Protein AF-A0A498PR37-F1 (afdb_monomer)

Mean predicted aligned error: 3.19 Å

Structure (mmCIF, N/CA/C/O backbone):
data_AF-A0A498PR37-F1
#
_entry.id   AF-A0A498PR37-F1
#
loop_
_atom_site.group_PDB
_atom_site.id
_atom_site.type_symbol
_atom_site.label_atom_id
_atom_site.label_alt_id
_atom_site.label_comp_id
_atom_site.label_asym_id
_atom_site.label_entity_id
_atom_site.label_seq_id
_atom_site.pdbx_PDB_ins_code
_atom_site.Cartn_x
_atom_site.Cartn_y
_atom_site.Cartn_z
_atom_site.occupancy
_atom_site.B_iso_or_equiv
_atom_site.auth_seq_id
_atom_site.auth_comp_id
_atom_site.auth_asym_id
_atom_site.auth_atom_id
_atom_site.pdbx_PDB_model_num
ATOM 1 N N . MET A 1 1 ? -6.712 0.154 2.912 1.00 87.50 1 MET A N 1
ATOM 2 C CA . MET A 1 1 ? -6.059 0.935 1.837 1.00 87.50 1 MET A CA 1
ATOM 3 C C . MET A 1 1 ? -4.693 0.324 1.583 1.00 87.50 1 MET A C 1
ATOM 5 O O . MET A 1 1 ? -4.087 -0.142 2.546 1.00 87.50 1 MET A O 1
ATOM 9 N N . THR A 1 2 ? -4.246 0.317 0.329 1.00 94.19 2 THR A N 1
ATOM 10 C CA . THR A 1 2 ? -2.913 -0.158 -0.062 1.00 94.19 2 THR A CA 1
ATOM 11 C C . THR A 1 2 ? -2.081 1.030 -0.534 1.00 94.19 2 THR A C 1
ATOM 13 O O . THR A 1 2 ? -2.582 1.849 -1.301 1.00 94.19 2 THR A O 1
ATOM 16 N N . GLY A 1 3 ? -0.845 1.141 -0.051 1.00 94.12 3 GLY A N 1
ATOM 17 C CA . GLY A 1 3 ? 0.129 2.140 -0.488 1.00 94.12 3 GLY A CA 1
ATOM 18 C C . GLY A 1 3 ? 1.323 1.462 -1.152 1.00 94.12 3 GLY A C 1
ATOM 19 O O . GLY A 1 3 ? 1.899 0.538 -0.576 1.00 94.12 3 GLY A O 1
ATOM 20 N N . ILE A 1 4 ? 1.691 1.918 -2.348 1.00 94.50 4 ILE A N 1
ATOM 21 C CA . ILE A 1 4 ? 2.792 1.364 -3.140 1.00 94.50 4 ILE A CA 1
ATOM 22 C C . ILE A 1 4 ? 3.805 2.471 -3.413 1.00 94.50 4 ILE A C 1
ATOM 24 O O . ILE A 1 4 ? 3.425 3.572 -3.798 1.00 94.50 4 ILE A O 1
ATOM 28 N N . ASP A 1 5 ? 5.085 2.171 -3.223 1.00 94.69 5 ASP A N 1
ATOM 29 C CA . ASP A 1 5 ? 6.191 3.054 -3.592 1.00 94.69 5 ASP A CA 1
ATOM 30 C C . ASP A 1 5 ? 7.408 2.194 -3.969 1.00 94.69 5 ASP A C 1
ATOM 32 O O . ASP A 1 5 ? 7.642 1.143 -3.369 1.00 94.69 5 ASP A O 1
ATOM 36 N N . GLY A 1 6 ? 8.195 2.622 -4.956 1.00 94.06 6 GLY A N 1
ATOM 37 C CA . GLY A 1 6 ? 9.419 1.919 -5.355 1.00 94.06 6 GLY A CA 1
ATOM 38 C C . GLY A 1 6 ? 10.567 2.064 -4.347 1.00 94.06 6 GLY A C 1
ATOM 39 O O . GLY A 1 6 ? 11.538 1.312 -4.405 1.00 94.06 6 GLY A O 1
ATOM 40 N N . SER A 1 7 ? 10.473 3.016 -3.415 1.00 96.06 7 SER A N 1
ATOM 41 C CA . SER A 1 7 ? 11.475 3.319 -2.397 1.00 96.06 7 SER A CA 1
ATOM 42 C C . SER A 1 7 ? 11.204 2.573 -1.082 1.00 96.06 7 SER A C 1
ATOM 44 O O . SER A 1 7 ? 10.260 2.903 -0.351 1.00 96.06 7 SER A O 1
ATOM 4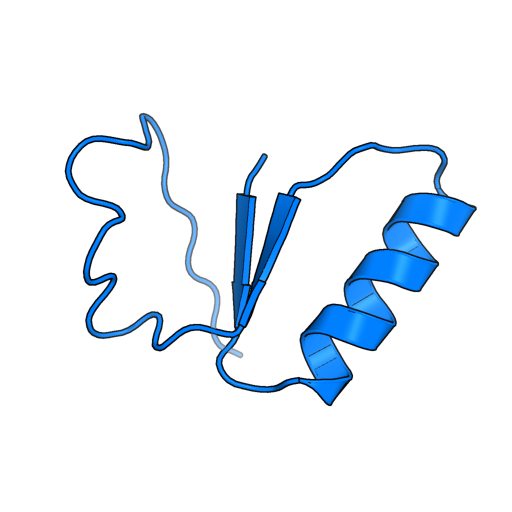6 N N . PRO A 1 8 ? 12.081 1.633 -0.674 1.00 96.62 8 PRO A N 1
ATOM 47 C CA . PRO A 1 8 ? 11.951 0.949 0.612 1.00 96.62 8 PRO A CA 1
ATOM 48 C C . PRO A 1 8 ? 11.951 1.900 1.815 1.00 96.62 8 PRO A C 1
ATOM 50 O O . PRO A 1 8 ? 11.251 1.665 2.800 1.00 96.62 8 PRO A O 1
ATOM 53 N N . SER A 1 9 ? 12.714 2.996 1.743 1.00 97.50 9 SER A N 1
ATOM 54 C CA . SER A 1 9 ? 12.806 3.969 2.836 1.00 97.50 9 SER A CA 1
ATOM 55 C C . SER A 1 9 ? 11.536 4.815 2.977 1.00 97.50 9 SER A C 1
ATOM 57 O O . SER A 1 9 ? 11.172 5.177 4.101 1.00 97.50 9 SER A O 1
ATOM 59 N N . ALA A 1 10 ? 10.835 5.090 1.871 1.00 96.19 10 ALA A N 1
ATOM 60 C CA . ALA A 1 10 ? 9.545 5.776 1.883 1.00 96.19 10 ALA A CA 1
ATOM 61 C C . ALA A 1 10 ? 8.462 4.898 2.525 1.00 96.19 10 ALA A C 1
ATOM 63 O O . ALA A 1 10 ? 7.776 5.353 3.443 1.00 96.19 10 ALA A O 1
ATOM 64 N N . ILE A 1 11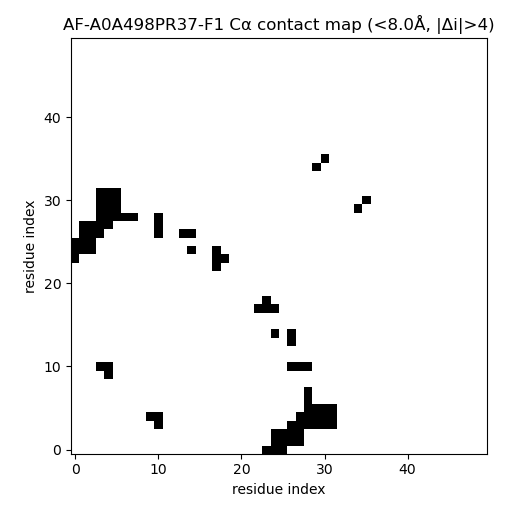 ? 8.384 3.621 2.131 1.00 97.38 11 ILE A N 1
ATOM 65 C CA . ILE A 1 11 ? 7.460 2.637 2.719 1.00 97.38 11 ILE A CA 1
ATOM 66 C C . ILE A 1 11 ? 7.686 2.480 4.222 1.00 97.38 11 ILE A C 1
ATOM 68 O O . ILE A 1 11 ? 6.740 2.524 5.007 1.00 97.38 11 ILE A O 1
ATOM 72 N N . GLU A 1 12 ? 8.939 2.361 4.645 1.00 97.38 12 GLU A N 1
ATOM 73 C CA . GLU A 1 12 ? 9.285 2.229 6.057 1.00 97.38 12 GLU A CA 1
ATOM 74 C C . GLU A 1 12 ? 8.890 3.480 6.868 1.00 97.38 12 GLU A C 1
ATOM 76 O O . GLU A 1 12 ? 8.353 3.393 7.975 1.00 97.38 12 GLU A O 1
ATOM 81 N N . ARG A 1 13 ? 9.066 4.679 6.299 1.00 97.62 13 ARG A N 1
ATOM 82 C CA . ARG A 1 13 ? 8.568 5.916 6.916 1.00 97.62 13 ARG A CA 1
ATOM 83 C C . ARG A 1 13 ? 7.038 5.943 6.992 1.00 97.62 13 ARG A C 1
ATOM 85 O O . ARG A 1 13 ? 6.503 6.377 8.012 1.00 97.62 13 ARG A O 1
ATOM 92 N N . ALA A 1 14 ? 6.349 5.496 5.947 1.00 97.00 14 ALA A N 1
ATOM 93 C CA . ALA A 1 14 ? 4.891 5.469 5.894 1.00 97.00 14 ALA A CA 1
ATOM 94 C C . ALA A 1 14 ? 4.295 4.497 6.926 1.00 97.00 14 ALA A C 1
ATOM 96 O O . ALA A 1 14 ? 3.359 4.870 7.635 1.00 97.00 14 ALA A O 1
ATOM 97 N N . ARG A 1 15 ? 4.901 3.314 7.101 1.00 97.06 15 ARG A N 1
ATOM 98 C CA . ARG A 1 15 ? 4.523 2.341 8.142 1.00 97.06 15 ARG A CA 1
ATOM 99 C C . ARG A 1 15 ? 4.588 2.944 9.539 1.00 97.06 15 ARG A C 1
ATOM 101 O O . ARG A 1 15 ? 3.583 2.945 10.242 1.00 97.06 15 ARG A O 1
ATOM 108 N N . ARG A 1 16 ? 5.711 3.575 9.898 1.00 97.81 16 ARG A N 1
ATOM 109 C CA . ARG A 1 16 ? 5.846 4.251 11.202 1.00 97.81 16 ARG A CA 1
ATOM 110 C C . ARG A 1 16 ? 4.819 5.359 11.414 1.00 97.81 16 ARG A C 1
ATOM 112 O O . ARG A 1 16 ? 4.367 5.576 12.535 1.00 97.81 16 ARG A O 1
ATOM 119 N N . ASN A 1 17 ? 4.463 6.094 10.362 1.00 97.44 17 ASN A N 1
ATOM 120 C CA . ASN A 1 17 ? 3.426 7.120 10.458 1.00 97.44 17 ASN A CA 1
ATOM 121 C C . ASN A 1 17 ? 2.046 6.497 10.708 1.00 97.44 17 ASN A C 1
ATOM 123 O O . ASN A 1 17 ? 1.306 7.003 11.548 1.00 97.44 17 ASN A O 1
ATOM 127 N N . ALA A 1 18 ? 1.718 5.400 10.020 1.00 97.25 18 ALA A N 1
ATOM 128 C CA . ALA A 1 18 ? 0.464 4.678 10.212 1.00 97.25 18 ALA A CA 1
ATOM 129 C C . ALA A 1 18 ? 0.356 4.077 11.621 1.00 97.25 18 ALA A C 1
ATOM 131 O O . ALA A 1 18 ? -0.668 4.254 12.277 1.00 97.25 18 ALA A O 1
ATOM 132 N N . GLU A 1 19 ? 1.437 3.476 12.126 1.00 97.12 19 GLU A N 1
ATOM 133 C CA . GLU A 1 19 ? 1.531 2.988 13.509 1.00 97.12 19 GLU A CA 1
ATOM 134 C C . GLU A 1 19 ? 1.268 4.107 14.522 1.00 97.12 19 GLU A C 1
ATOM 136 O O . GLU A 1 19 ? 0.439 3.956 15.417 1.00 97.12 19 GLU A O 1
ATOM 141 N N . ARG A 1 20 ? 1.919 5.266 14.352 1.00 97.69 20 ARG A N 1
ATOM 142 C CA . ARG A 1 20 ? 1.715 6.440 15.219 1.00 97.69 20 ARG A CA 1
ATOM 143 C C . ARG A 1 20 ? 0.293 6.989 15.155 1.00 97.69 20 ARG A C 1
ATOM 145 O O . ARG A 1 20 ? -0.201 7.495 16.156 1.00 97.69 20 ARG A O 1
ATOM 152 N N . ALA A 1 21 ? -0.339 6.917 13.989 1.00 97.00 21 ALA A N 1
ATOM 153 C CA . ALA A 1 21 ? -1.717 7.346 13.787 1.00 97.00 21 ALA A CA 1
ATOM 154 C C . ALA A 1 21 ? -2.749 6.285 14.217 1.00 97.00 21 ALA A C 1
ATOM 156 O O . ALA A 1 21 ? -3.942 6.576 14.215 1.00 97.00 21 ALA A O 1
ATOM 157 N N . GLY A 1 22 ? -2.315 5.072 14.583 1.00 97.62 22 GLY A N 1
ATOM 158 C CA . GLY A 1 22 ? -3.203 3.973 14.963 1.00 97.62 22 GLY A CA 1
ATOM 159 C C . GLY A 1 22 ? -4.059 3.446 13.809 1.00 97.62 22 GLY A C 1
ATOM 160 O O . GLY A 1 22 ? -5.137 2.907 14.048 1.00 97.62 22 GLY A O 1
ATOM 161 N N . VAL A 1 23 ? -3.610 3.617 12.561 1.00 97.31 23 VAL A N 1
ATOM 162 C CA . VAL A 1 23 ? -4.338 3.177 11.364 1.00 97.31 23 VAL A CA 1
ATOM 163 C C . VAL A 1 23 ? -3.663 1.974 10.720 1.00 97.31 23 VAL A C 1
ATOM 165 O O . VAL A 1 23 ? -2.440 1.851 10.709 1.00 97.31 23 VAL A O 1
ATOM 168 N N . THR A 1 24 ? -4.467 1.090 10.136 1.00 95.06 24 THR A N 1
ATOM 169 C CA . THR A 1 24 ? -3.973 -0.085 9.412 1.00 95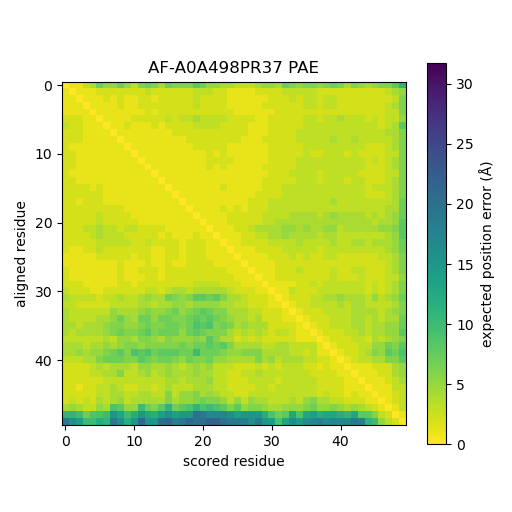.06 24 THR A CA 1
ATOM 170 C C . THR A 1 24 ? -3.969 0.183 7.912 1.00 95.06 24 THR A C 1
ATOM 172 O O . THR A 1 24 ? -5.007 0.464 7.310 1.00 95.06 24 THR A O 1
ATOM 175 N N . VAL A 1 25 ? -2.792 0.073 7.302 1.00 95.81 25 VAL A N 1
ATOM 176 C CA . VAL A 1 25 ? -2.571 0.247 5.862 1.00 95.81 25 VAL A CA 1
ATOM 177 C C . VAL A 1 25 ? -1.629 -0.857 5.390 1.00 95.81 25 VAL A C 1
ATOM 179 O O . VAL A 1 25 ? -0.656 -1.171 6.075 1.00 95.81 25 VAL A O 1
ATOM 182 N N . ASP A 1 26 ? -1.917 -1.442 4.229 1.00 95.75 26 ASP A N 1
ATOM 183 C CA . ASP A 1 26 ? -1.023 -2.401 3.581 1.00 95.75 26 ASP A CA 1
ATOM 184 C C . ASP A 1 26 ? -0.009 -1.645 2.715 1.00 95.75 26 ASP A C 1
ATOM 186 O O . ASP A 1 26 ? -0.366 -1.071 1.688 1.00 95.75 26 ASP A O 1
ATOM 190 N N . PHE A 1 27 ? 1.247 -1.591 3.151 1.00 96.44 27 PHE A N 1
ATOM 191 C CA . PHE A 1 27 ? 2.312 -0.907 2.420 1.00 96.44 27 PHE A CA 1
ATOM 192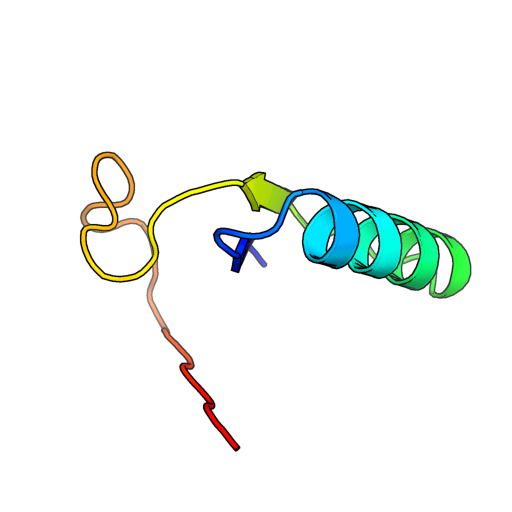 C C . PHE A 1 27 ? 3.233 -1.907 1.728 1.00 96.44 27 PHE A C 1
ATOM 194 O O . PHE A 1 27 ? 3.839 -2.750 2.403 1.00 96.44 27 PHE A O 1
ATOM 201 N N . GLN A 1 28 ? 3.418 -1.752 0.417 1.00 95.69 28 GLN A N 1
ATOM 202 C CA . GLN A 1 28 ? 4.234 -2.643 -0.406 1.00 95.69 28 GLN A CA 1
ATOM 203 C C . GLN A 1 28 ? 5.288 -1.868 -1.200 1.00 95.69 28 GLN A C 1
ATOM 205 O O . GLN A 1 28 ? 5.015 -0.800 -1.741 1.00 95.69 28 GLN A O 1
ATOM 210 N N . VAL A 1 29 ? 6.501 -2.420 -1.278 1.00 95.62 29 VAL A N 1
ATOM 211 C CA . VAL A 1 29 ? 7.526 -1.905 -2.192 1.00 95.62 29 VAL A CA 1
ATOM 212 C C . VAL A 1 29 ? 7.299 -2.547 -3.553 1.00 95.62 29 VAL A C 1
ATOM 214 O O . VAL A 1 29 ? 7.480 -3.757 -3.681 1.00 95.62 29 VAL A O 1
ATOM 217 N N . ALA A 1 30 ? 6.897 -1.765 -4.550 1.00 93.81 30 ALA A N 1
ATOM 218 C CA . ALA A 1 30 ? 6.694 -2.251 -5.913 1.00 93.81 30 ALA A CA 1
ATOM 219 C C . ALA A 1 30 ? 6.803 -1.115 -6.940 1.00 93.81 30 ALA A C 1
ATOM 221 O O . ALA A 1 30 ? 6.733 0.065 -6.597 1.00 93.81 30 ALA A O 1
ATOM 222 N N . ASP A 1 31 ? 6.971 -1.483 -8.211 1.00 91.25 31 ASP A N 1
ATOM 223 C CA . ASP A 1 31 ? 6.952 -0.543 -9.330 1.00 91.25 31 ASP A CA 1
ATOM 224 C C . ASP A 1 31 ? 5.508 -0.136 -9.656 1.00 91.25 31 ASP A C 1
ATOM 226 O O . ASP A 1 31 ? 4.749 -0.883 -10.283 1.00 91.25 31 ASP A O 1
ATOM 230 N N . ALA A 1 32 ? 5.141 1.072 -9.231 1.00 86.81 32 ALA A N 1
ATOM 231 C CA . ALA A 1 32 ? 3.817 1.643 -9.448 1.00 86.81 32 ALA A CA 1
ATOM 232 C C . ALA A 1 32 ? 3.503 1.947 -10.927 1.00 86.81 32 ALA A C 1
ATOM 234 O O . ALA A 1 32 ? 2.347 2.194 -11.254 1.00 86.81 32 ALA A O 1
ATOM 235 N N . THR A 1 33 ? 4.490 1.906 -11.834 1.00 87.44 33 THR A N 1
ATOM 236 C CA . THR A 1 33 ? 4.259 2.077 -13.282 1.00 87.44 33 THR A CA 1
ATOM 237 C C . THR A 1 33 ? 3.847 0.781 -13.974 1.00 87.44 33 THR A C 1
ATOM 239 O O . THR A 1 33 ? 3.272 0.817 -15.061 1.00 87.44 33 THR A O 1
ATOM 242 N N . ARG A 1 34 ? 4.125 -0.365 -13.340 1.00 88.31 34 ARG A N 1
ATOM 243 C CA . ARG A 1 34 ? 3.789 -1.696 -13.858 1.00 88.31 34 ARG A CA 1
ATOM 244 C C . ARG A 1 34 ? 2.606 -2.312 -13.129 1.00 88.31 34 ARG A C 1
ATOM 246 O O . ARG A 1 34 ? 1.748 -2.894 -13.777 1.00 88.31 34 ARG A O 1
ATOM 253 N N . LEU A 1 35 ? 2.554 -2.162 -11.800 1.00 84.56 35 LEU A N 1
ATOM 254 C CA . LEU A 1 35 ? 1.508 -2.730 -10.935 1.00 84.56 35 LEU A CA 1
ATOM 255 C C . LEU A 1 35 ? 1.290 -4.240 -11.145 1.00 84.56 35 LEU A C 1
ATOM 257 O O . LEU A 1 35 ? 0.191 -4.744 -10.910 1.00 84.56 35 LEU A O 1
ATOM 261 N N . ASP A 1 36 ? 2.343 -4.957 -11.550 1.00 87.50 36 ASP A N 1
ATOM 262 C CA . ASP A 1 36 ? 2.307 -6.402 -11.777 1.00 87.50 36 ASP A CA 1
ATOM 263 C C . ASP A 1 36 ? 1.780 -7.108 -10.510 1.00 87.50 36 ASP A C 1
ATOM 265 O O . ASP A 1 36 ? 2.333 -6.956 -9.415 1.00 87.50 36 ASP A O 1
ATOM 269 N N . GLY A 1 37 ? 0.696 -7.874 -10.648 1.00 86.75 37 GLY A N 1
ATOM 270 C CA . GLY A 1 37 ? 0.060 -8.577 -9.534 1.00 86.75 37 GLY A CA 1
ATOM 271 C C . GLY A 1 37 ? -0.955 -7.752 -8.739 1.00 86.75 37 GLY A C 1
ATOM 272 O O . GLY A 1 37 ? -1.410 -8.230 -7.700 1.00 86.75 37 GLY A O 1
ATOM 273 N N . PHE A 1 38 ? -1.332 -6.550 -9.184 1.00 89.00 38 PHE A N 1
ATOM 274 C CA . PHE A 1 38 ? -2.391 -5.728 -8.578 1.00 89.00 38 PHE A CA 1
ATOM 275 C C . PHE A 1 38 ? -3.651 -5.583 -9.454 1.00 89.00 38 PHE A C 1
ATOM 277 O O . PHE A 1 38 ? -4.504 -4.728 -9.201 1.00 89.00 38 PHE A O 1
ATOM 284 N N . GLU A 1 39 ? -3.812 -6.430 -10.467 1.00 89.00 39 GLU A N 1
ATOM 285 C CA . GLU A 1 39 ? -4.876 -6.333 -11.465 1.00 89.00 39 GLU A CA 1
ATOM 286 C C . GLU A 1 39 ? -6.271 -6.472 -10.839 1.00 89.00 39 GLU A C 1
ATOM 288 O O . GLU A 1 39 ? -6.551 -7.411 -10.092 1.00 89.00 39 GLU A O 1
ATOM 293 N N . GLY A 1 40 ? -7.162 -5.525 -11.152 1.00 86.38 40 GLY A N 1
ATOM 294 C CA . GLY A 1 40 ? -8.560 -5.549 -10.707 1.00 86.38 40 GLY A CA 1
ATOM 295 C C . GLY A 1 40 ? -8.762 -5.458 -9.190 1.00 86.38 40 GLY A C 1
ATOM 296 O O . GLY A 1 40 ? -9.841 -5.791 -8.710 1.00 86.38 40 GLY A O 1
ATOM 297 N N . ARG A 1 41 ? -7.743 -5.040 -8.423 1.00 89.31 41 ARG A N 1
ATOM 298 C CA . ARG A 1 41 ? -7.795 -5.021 -6.948 1.00 89.31 41 ARG A CA 1
ATOM 299 C C . ARG A 1 41 ? -8.341 -3.734 -6.332 1.00 89.31 41 ARG A C 1
ATOM 301 O O . ARG A 1 41 ? -8.555 -3.707 -5.123 1.00 89.31 41 ARG A O 1
ATOM 308 N N . PHE A 1 42 ? -8.525 -2.674 -7.118 1.00 90.62 42 PHE A N 1
ATOM 309 C CA . PHE A 1 42 ? -8.843 -1.344 -6.600 1.00 90.62 42 PHE A CA 1
ATOM 310 C C . PHE A 1 42 ? -10.061 -0.740 -7.296 1.00 90.62 42 PHE A C 1
ATOM 312 O O . PHE A 1 42 ? -10.083 -0.635 -8.519 1.00 90.62 42 PHE A O 1
ATOM 319 N N . ASP A 1 43 ? -11.029 -0.274 -6.507 1.00 93.31 43 ASP A N 1
ATOM 320 C CA . ASP A 1 43 ? -12.161 0.524 -7.001 1.00 93.31 43 ASP A CA 1
ATOM 321 C C . ASP A 1 43 ? -11.753 1.977 -7.296 1.00 93.31 43 ASP A C 1
ATOM 323 O O . ASP A 1 43 ? -12.316 2.631 -8.173 1.00 93.31 43 ASP A O 1
ATOM 327 N N . THR A 1 44 ? -10.746 2.473 -6.570 1.00 92.81 44 THR A N 1
ATOM 328 C CA . THR A 1 44 ? -10.224 3.838 -6.679 1.00 92.81 44 THR A CA 1
ATOM 329 C C . THR A 1 44 ? -8.705 3.814 -6.593 1.00 92.81 44 THR A C 1
ATOM 331 O O . THR A 1 44 ? -8.141 3.223 -5.671 1.00 92.81 44 THR A O 1
ATOM 334 N N . VAL A 1 45 ? -8.050 4.513 -7.520 1.00 91.31 45 VAL A N 1
ATOM 335 C CA . VAL A 1 45 ? -6.597 4.712 -7.542 1.00 91.31 45 VAL A CA 1
ATOM 336 C C . VAL A 1 45 ? -6.313 6.209 -7.505 1.00 91.31 45 VAL A C 1
ATOM 338 O O . VAL A 1 45 ? -6.930 6.979 -8.239 1.00 91.31 45 VAL A O 1
ATOM 341 N N . VAL A 1 46 ? -5.389 6.616 -6.636 1.00 91.75 46 VAL A N 1
ATOM 342 C CA . VAL A 1 46 ? -4.900 7.994 -6.547 1.00 91.75 46 VAL A CA 1
ATOM 343 C C . VAL A 1 46 ? -3.396 7.958 -6.757 1.00 91.75 46 VAL A C 1
ATOM 345 O O . VAL A 1 46 ? -2.690 7.304 -5.993 1.00 91.75 46 VAL A O 1
ATOM 348 N N . ASP A 1 47 ? -2.935 8.664 -7.784 1.00 89.81 47 ASP A N 1
ATOM 349 C CA . ASP A 1 47 ? -1.527 8.976 -7.994 1.00 89.81 47 ASP A CA 1
ATOM 350 C C . ASP A 1 47 ? -1.330 10.485 -7.847 1.00 89.81 47 ASP A C 1
ATOM 352 O O . ASP A 1 47 ? -2.150 11.289 -8.301 1.00 89.81 47 ASP A O 1
ATOM 356 N N . SER A 1 48 ? -0.258 10.864 -7.165 1.00 80.25 48 SER A N 1
ATOM 357 C CA . SER A 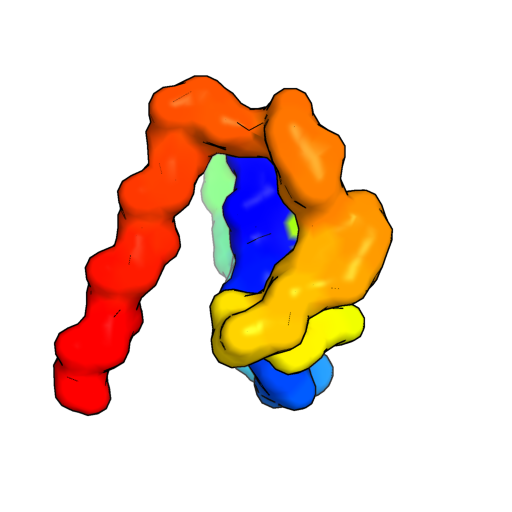1 48 ? 0.074 12.259 -6.907 1.00 80.25 48 SER A CA 1
ATOM 358 C C . SER A 1 48 ? 1.586 12.410 -6.863 1.00 80.25 48 SER A C 1
ATOM 360 O O . SER A 1 48 ? 2.215 12.128 -5.843 1.00 80.25 48 SER A O 1
ATOM 362 N N . ALA A 1 49 ? 2.148 12.870 -7.978 1.00 68.62 49 ALA A N 1
ATOM 363 C CA . ALA A 1 49 ? 3.526 13.321 -8.088 1.00 68.62 49 ALA A CA 1
ATOM 364 C C . ALA A 1 49 ? 3.579 14.850 -7.927 1.00 68.62 49 ALA A C 1
ATOM 366 O O . ALA A 1 49 ? 2.752 15.563 -8.501 1.00 68.62 49 ALA A O 1
ATOM 367 N N . PHE A 1 50 ? 4.538 15.336 -7.138 1.00 51.78 50 PHE A N 1
ATOM 368 C CA . PHE A 1 50 ? 4.853 16.758 -6.968 1.00 51.78 50 PHE A CA 1
ATOM 369 C C . PHE A 1 50 ? 6.259 17.045 -7.484 1.00 51.78 50 PHE A C 1
ATOM 371 O O . PHE A 1 50 ? 7.150 16.200 -7.233 1.00 51.78 50 PHE A O 1
#

Solvent-accessible surface area (backbone atoms only — not comparable to full-atom values): 3411 Å² total; per-residue (Å²): 102,77,48,71,35,73,44,64,69,56,48,54,52,50,50,56,50,29,60,75,69,73,50,86,67,51,72,47,75,39,58,77,92,71,45,84,92,53,79,93,74,65,97,73,87,88,88,85,87,132

Secondary structure (DSSP, 8-state):
-EEEES-HHHHHHHHHHHHHHT---EEEE--TTT-TT-TT--S-------

Sequence (50 aa):
MTGIDGSPSAIERARRNAERAGVTVDFQVADATRLDGFEGRFDTVVDSAF

InterPro domains:
  IPR029063 S-adenosyl-L-methionine-dependent methyltransferase superfamily [G3DSA:3.40.50.150] (1-50)
  IPR029063 S-adenosyl-L-methionine-dependent methyltransferase superfamily [SSF53335] (2-49)
  IPR041698 Methyltransferase domain 25 [PF13649] (1-47)

Radius of gyration: 11.4 Å; Cα contacts (8 Å, |Δi|>4): 43; chains: 1; bounding box: 25×25×29 Å

Nearest PDB structures (foldseek):
  3c3m-assembly1_A-2  TM=7.238E-01  e=1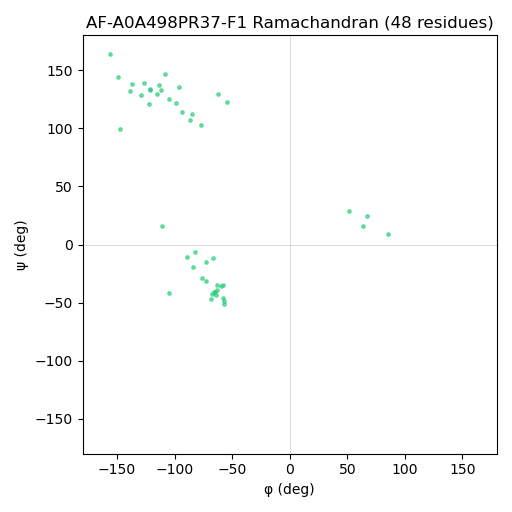.479E+00  Methanoculleus marisnigri JR1
  3eq2-assembly1_A  TM=6.822E-01  e=1.708E+00  Pseudo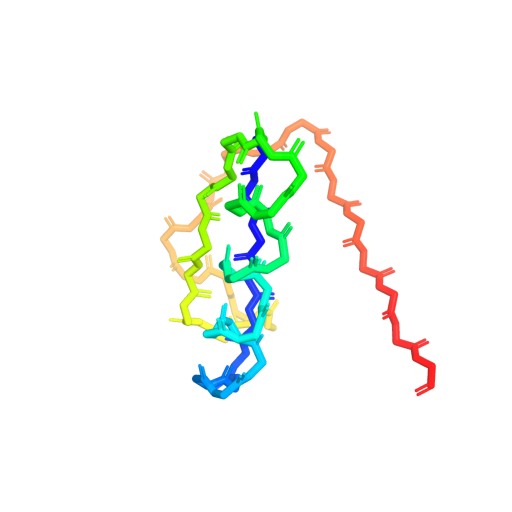monas aeruginosa
  4b09-assembly3_E  TM=6.553E-01  e=1.589E+00  Escherichia coli str. K-12 substr. MG1655
  2iyn-assembly4_B  TM=6.604E-01  e=1.973E+00  Esch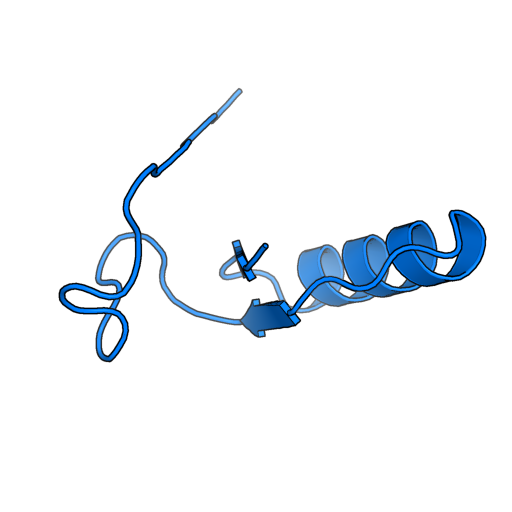erichia coli
  2jb9-assembly1_A  TM=6.470E-01  e=2.120E+00  Escherichia coli

Foldseek 3Di:
DEAEDLDPVVLVVVVVVCVVVVHDYHYDNDDPVCCVPCPPVDPDDDDDDD

Organism: NCBI:txid23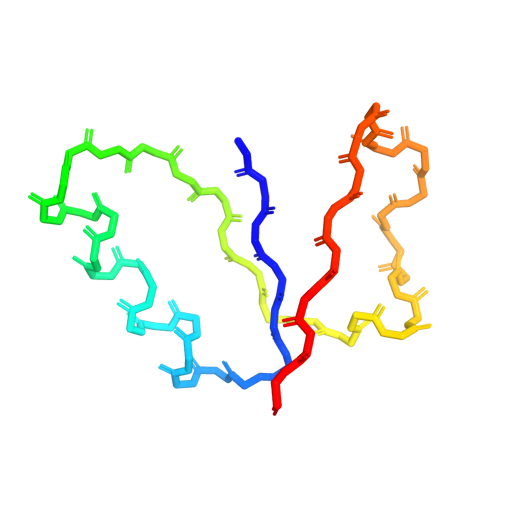41083

pLDDT: mean 91.92, std 7.91, range [51.78, 97.81]